Protein AF-A0A2G5V7Y1-F1 (afdb_monomer)

Solvent-accessible surface area (backbone atoms only — not comparable to full-atom values): 9320 Å² total; per-residue (Å²): 130,81,62,61,67,58,52,50,51,52,46,61,65,44,53,82,74,69,62,66,65,69,40,68,76,65,74,45,82,68,98,58,89,47,58,52,74,47,75,51,73,58,88,92,48,74,48,78,47,76,42,83,44,56,92,70,74,68,57,98,52,86,78,50,46,67,55,50,48,50,50,52,52,50,57,68,73,43,93,76,60,72,72,42,66,51,74,45,81,28,89,41,66,68,54,43,49,48,30,52,51,52,51,58,76,73,47,61,66,80,50,74,58,96,50,34,42,30,37,51,47,96,86,29,38,30,36,40,37,36,51,45,75,61,89,66,91,67,96,55,99,51,51,21,29,40,36,45,32,34,72,39,70,112

Structure (mmCIF, N/CA/C/O backbone):
data_AF-A0A2G5V7Y1-F1
#
_entry.id   AF-A0A2G5V7Y1-F1
#
loop_
_atom_site.group_PDB
_atom_site.id
_atom_site.type_symbol
_atom_site.label_atom_id
_atom_site.label_alt_id
_atom_site.label_comp_id
_atom_site.label_asym_id
_atom_site.label_entity_id
_atom_site.label_seq_id
_atom_site.pdbx_PDB_ins_code
_atom_site.Cartn_x
_atom_site.Cartn_y
_atom_site.Cartn_z
_atom_site.occupancy
_atom_site.B_iso_or_equiv
_atom_site.auth_seq_id
_atom_site.auth_comp_id
_atom_site.auth_asym_id
_atom_site.auth_atom_id
_atom_site.pdbx_PDB_model_num
ATOM 1 N N . MET A 1 1 ? -0.687 -26.148 14.301 1.00 40.78 1 MET A N 1
ATOM 2 C CA . MET A 1 1 ? -1.198 -24.932 13.639 1.00 40.78 1 MET A CA 1
ATOM 3 C C . MET A 1 1 ? -0.078 -23.914 13.719 1.00 40.78 1 MET A C 1
ATOM 5 O O . MET A 1 1 ? 0.286 -23.543 14.829 1.00 40.78 1 MET A O 1
ATOM 9 N N . GLU A 1 2 ? 0.581 -23.604 12.605 1.00 35.50 2 GLU A N 1
ATOM 10 C CA . GLU A 1 2 ? 1.717 -22.678 12.623 1.00 35.50 2 GLU A CA 1
ATOM 11 C C . GLU A 1 2 ? 1.216 -21.285 13.008 1.00 35.50 2 GLU A C 1
ATOM 13 O O . GLU A 1 2 ? 0.392 -20.687 12.324 1.00 35.50 2 GLU A O 1
ATOM 18 N N . VAL A 1 3 ? 1.660 -20.804 14.166 1.00 46.16 3 VAL A N 1
ATOM 19 C CA . VAL A 1 3 ? 1.228 -19.525 14.749 1.00 46.16 3 VAL A CA 1
ATOM 20 C C . VAL A 1 3 ? 1.869 -18.338 14.007 1.00 46.16 3 VAL A C 1
ATOM 22 O O . VAL A 1 3 ? 1.328 -17.236 14.014 1.00 46.16 3 VAL A O 1
ATOM 25 N N . GLY A 1 4 ? 2.982 -18.578 13.304 1.00 50.91 4 GLY A N 1
ATOM 26 C CA . GLY A 1 4 ? 3.781 -17.564 12.607 1.00 50.91 4 GLY A CA 1
ATOM 27 C C . GLY A 1 4 ? 3.017 -16.748 11.555 1.00 50.91 4 GLY A C 1
ATOM 28 O O . GLY A 1 4 ? 2.975 -15.526 11.689 1.00 50.91 4 GLY A O 1
ATOM 29 N N . PRO A 1 5 ? 2.363 -17.375 10.557 1.00 52.28 5 PRO A N 1
ATOM 30 C CA . PRO A 1 5 ? 1.683 -16.643 9.482 1.00 52.28 5 PRO A CA 1
ATOM 31 C C . PRO A 1 5 ? 0.533 -15.755 9.977 1.00 52.28 5 PRO A C 1
ATOM 33 O O . PRO A 1 5 ? 0.355 -14.636 9.503 1.00 52.28 5 PRO A O 1
ATOM 36 N N . VAL A 1 6 ? -0.222 -16.223 10.978 1.00 55.34 6 VAL A N 1
ATOM 37 C CA . VAL A 1 6 ? -1.352 -15.479 11.565 1.00 55.34 6 VAL A CA 1
ATOM 38 C C . VAL A 1 6 ? -0.859 -14.278 12.370 1.00 55.34 6 VAL A C 1
ATOM 40 O O . VAL A 1 6 ? -1.410 -13.184 12.268 1.00 55.34 6 VAL A O 1
ATOM 43 N N . VAL A 1 7 ? 0.205 -14.460 13.155 1.00 53.41 7 VAL A N 1
ATOM 44 C CA . VAL A 1 7 ? 0.841 -13.372 13.908 1.00 53.41 7 VAL A CA 1
ATOM 45 C C . VAL A 1 7 ? 1.413 -12.326 12.954 1.00 53.41 7 VAL A C 1
ATOM 47 O O . VAL A 1 7 ? 1.219 -11.137 13.181 1.00 53.41 7 VAL A O 1
ATOM 50 N N . GLN A 1 8 ? 2.041 -12.742 11.855 1.00 53.62 8 GLN A N 1
ATOM 51 C CA . GLN A 1 8 ? 2.584 -11.831 10.849 1.00 53.62 8 GLN A CA 1
ATOM 52 C C . GLN A 1 8 ? 1.489 -11.013 10.147 1.00 53.62 8 GLN A C 1
ATOM 54 O O . GLN A 1 8 ? 1.632 -9.799 10.036 1.00 53.62 8 GLN A O 1
ATOM 59 N N . ASP A 1 9 ? 0.369 -11.629 9.757 1.00 57.12 9 ASP A N 1
ATOM 60 C CA . ASP A 1 9 ? -0.794 -10.921 9.197 1.00 57.12 9 ASP A CA 1
ATOM 61 C C . ASP A 1 9 ? -1.377 -9.902 10.194 1.00 57.12 9 ASP A C 1
ATOM 63 O O . ASP A 1 9 ? -1.630 -8.750 9.842 1.00 57.12 9 ASP A O 1
ATOM 67 N N . ILE A 1 10 ? -1.502 -10.266 11.475 1.00 60.03 10 ILE A N 1
ATOM 68 C CA . ILE A 1 10 ? -1.980 -9.343 12.516 1.00 60.03 10 ILE A CA 1
ATOM 69 C C . ILE A 1 10 ? -0.979 -8.203 12.752 1.00 60.03 10 ILE A C 1
ATOM 71 O O . ILE A 1 10 ? -1.401 -7.053 12.901 1.00 60.03 10 ILE A O 1
ATOM 75 N N . ILE A 1 11 ? 0.328 -8.486 12.766 1.00 58.50 11 ILE A N 1
ATOM 76 C CA . ILE A 1 11 ? 1.379 -7.464 12.856 1.00 58.50 11 ILE A CA 1
ATOM 77 C C . ILE A 1 11 ? 1.256 -6.504 11.679 1.00 58.50 11 ILE A C 1
ATOM 79 O O . ILE A 1 11 ? 1.211 -5.305 11.908 1.00 58.50 11 ILE A O 1
ATOM 83 N N . LEU A 1 12 ? 1.143 -7.002 10.448 1.00 57.31 12 LEU A N 1
ATOM 84 C CA . LEU A 1 12 ? 1.045 -6.175 9.244 1.00 57.31 12 LEU A CA 1
ATOM 85 C C . LEU A 1 12 ? -0.238 -5.334 9.214 1.00 57.31 12 LEU A C 1
ATOM 87 O O . LEU A 1 12 ? -0.199 -4.158 8.873 1.00 57.31 12 LEU A O 1
ATOM 91 N N . ARG A 1 13 ? -1.377 -5.884 9.644 1.00 58.50 13 ARG A N 1
ATOM 92 C CA . ARG A 1 13 ? -2.635 -5.121 9.754 1.00 58.50 13 ARG A CA 1
ATOM 93 C C . ARG A 1 13 ? -2.561 -4.000 10.783 1.00 58.50 13 ARG A C 1
ATOM 95 O O . ARG A 1 13 ? -3.180 -2.953 10.605 1.00 58.50 13 ARG A O 1
ATOM 102 N N . ASN A 1 14 ? -1.819 -4.213 11.867 1.00 55.66 14 ASN A N 1
ATOM 103 C CA . ASN A 1 14 ? -1.760 -3.268 12.977 1.00 55.66 14 ASN A CA 1
ATOM 104 C C . ASN A 1 14 ? -0.531 -2.355 12.938 1.00 55.66 14 ASN A C 1
ATOM 106 O O . ASN A 1 14 ? -0.586 -1.281 13.525 1.00 55.66 14 ASN A O 1
ATOM 110 N N . CYS A 1 15 ? 0.549 -2.704 12.237 1.00 54.41 15 CYS A N 1
ATOM 111 C CA . CYS A 1 15 ? 1.791 -1.925 12.213 1.00 54.41 15 CYS A CA 1
ATOM 112 C C . CYS A 1 15 ? 1.573 -0.515 11.651 1.00 54.41 15 CYS A C 1
ATOM 114 O O . CYS A 1 15 ? 2.146 0.454 12.147 1.00 54.41 15 CYS A O 1
ATOM 116 N N . PHE A 1 16 ? 0.637 -0.383 10.712 1.00 50.91 16 PHE A N 1
ATOM 117 C CA . PHE A 1 16 ? 0.179 0.888 10.161 1.00 50.91 16 PHE A CA 1
ATOM 118 C C . PHE A 1 16 ? -0.506 1.813 11.173 1.00 50.91 16 PHE A C 1
ATOM 120 O O . PHE A 1 16 ? -0.620 3.013 10.932 1.00 50.91 16 PHE A O 1
ATOM 127 N N . ASN A 1 17 ? -0.958 1.274 12.306 1.00 52.66 17 ASN A N 1
ATOM 128 C CA . ASN A 1 17 ? -1.581 2.026 13.394 1.00 52.66 17 ASN A CA 1
ATOM 129 C C . ASN A 1 17 ? -0.591 2.347 14.524 1.00 52.66 17 ASN A C 1
ATOM 131 O O . ASN A 1 17 ? -0.954 3.043 15.468 1.00 52.66 17 ASN A O 1
ATOM 135 N N . LEU A 1 18 ? 0.642 1.829 14.462 1.00 53.34 18 LEU A N 1
ATOM 136 C CA . LEU A 1 18 ? 1.506 1.700 15.639 1.00 53.34 18 LEU A CA 1
ATOM 137 C C . LEU A 1 18 ? 2.715 2.642 15.684 1.00 53.34 18 LEU A C 1
ATOM 139 O O . LEU A 1 18 ? 3.529 2.508 16.592 1.00 53.34 18 LEU A O 1
ATOM 143 N N . LEU A 1 19 ? 2.792 3.668 14.826 1.00 54.09 19 LEU A N 1
ATOM 144 C CA . LEU A 1 19 ? 3.576 4.862 15.166 1.00 54.09 19 LEU A CA 1
ATOM 145 C C . LEU A 1 19 ? 2.834 6.174 14.896 1.00 54.09 19 LEU A C 1
ATOM 147 O O . LEU A 1 19 ? 2.506 6.462 13.734 1.00 54.09 19 LEU A O 1
ATOM 151 N N . PRO A 1 20 ? 2.652 7.020 15.933 1.00 52.91 20 PRO A N 1
ATOM 152 C CA . PRO A 1 20 ? 2.142 8.368 15.752 1.00 52.91 20 PRO A CA 1
ATOM 153 C C . PRO A 1 20 ? 3.024 9.129 14.760 1.00 52.91 20 PRO A C 1
ATOM 155 O O . PRO A 1 20 ? 4.251 9.164 14.892 1.00 52.91 20 PRO A O 1
ATOM 158 N N . PHE A 1 21 ? 2.381 9.741 13.767 1.00 49.50 21 PHE A N 1
ATOM 159 C CA . PHE A 1 21 ? 2.992 10.526 12.689 1.00 49.50 21 PHE A CA 1
ATOM 160 C C . PHE A 1 21 ? 4.105 11.476 13.175 1.00 49.50 21 PHE A C 1
ATOM 162 O O . PHE A 1 21 ? 5.143 11.608 12.530 1.00 49.50 21 PHE A O 1
ATOM 169 N N . HIS A 1 22 ? 3.935 12.069 14.360 1.00 46.44 22 HIS A N 1
ATOM 170 C CA . HIS A 1 22 ? 4.866 13.034 14.946 1.00 46.44 22 HIS A CA 1
ATOM 171 C C . HIS A 1 22 ? 6.264 12.478 15.267 1.00 46.44 22 HIS A C 1
ATOM 173 O O . HIS A 1 22 ? 7.240 13.207 15.101 1.00 46.44 22 HIS A O 1
ATOM 179 N N . TYR A 1 23 ? 6.395 11.210 15.676 1.00 59.78 23 TYR A N 1
ATOM 180 C CA . TYR A 1 23 ? 7.714 10.616 15.954 1.00 59.78 23 TYR A CA 1
ATOM 181 C C . TYR A 1 23 ? 8.478 10.319 14.658 1.00 59.78 23 TYR A C 1
ATOM 183 O O . TYR A 1 23 ? 9.677 10.577 14.577 1.00 59.78 23 TYR A O 1
ATOM 191 N N . ARG A 1 24 ? 7.757 9.864 13.621 1.00 57.78 24 ARG A N 1
ATOM 192 C CA . ARG A 1 24 ? 8.294 9.627 12.271 1.00 57.78 24 ARG A CA 1
ATOM 193 C C . ARG A 1 24 ? 8.774 10.915 11.609 1.00 57.78 24 ARG A C 1
ATOM 195 O O . ARG A 1 24 ? 9.917 10.985 11.176 1.00 57.78 24 ARG A O 1
ATOM 202 N N . ARG A 1 25 ? 7.918 11.942 11.568 1.00 52.19 25 ARG A N 1
ATOM 203 C CA . ARG A 1 25 ? 8.205 13.221 10.896 1.00 52.19 25 ARG A CA 1
ATOM 204 C C . ARG A 1 25 ? 9.427 13.936 11.470 1.00 52.19 25 ARG A C 1
ATOM 206 O O . ARG A 1 25 ? 10.172 14.561 10.727 1.00 52.19 25 ARG A O 1
ATOM 213 N N . ASN A 1 26 ? 9.610 13.859 12.785 1.00 60.91 26 ASN A N 1
ATOM 214 C CA . ASN A 1 26 ? 10.621 14.648 13.482 1.00 60.91 26 ASN A CA 1
ATOM 215 C C . ASN A 1 26 ? 11.896 13.852 13.797 1.00 60.91 26 ASN A C 1
ATOM 217 O O . ASN A 1 26 ? 12.762 14.369 14.497 1.00 60.91 26 ASN A O 1
ATOM 221 N N . ASN A 1 27 ? 12.003 12.604 13.321 1.00 59.38 27 ASN A N 1
ATOM 222 C CA . ASN A 1 27 ? 13.114 11.699 13.629 1.00 59.38 27 ASN A CA 1
ATOM 223 C C . ASN A 1 27 ? 13.390 11.587 15.149 1.00 59.38 27 ASN A C 1
ATOM 225 O O . ASN A 1 27 ? 14.536 11.504 15.589 1.00 59.38 27 ASN A O 1
ATOM 229 N N . ILE A 1 28 ? 12.329 11.639 15.966 1.00 62.81 28 ILE A N 1
ATOM 230 C CA . ILE A 1 28 ? 12.426 11.591 17.431 1.00 62.81 28 ILE A CA 1
ATOM 231 C C . ILE A 1 28 ? 12.358 10.132 17.861 1.00 62.81 28 ILE A C 1
ATOM 233 O O . ILE A 1 28 ? 11.397 9.427 17.544 1.00 62.81 28 ILE A O 1
ATOM 237 N N . GLN A 1 29 ? 13.352 9.693 18.632 1.00 52.69 29 GLN A N 1
ATOM 238 C CA . GLN A 1 29 ? 13.340 8.365 19.231 1.00 52.69 29 GLN A CA 1
ATOM 239 C C . GLN A 1 29 ? 12.126 8.238 20.170 1.00 52.69 29 GLN A C 1
ATOM 241 O O . GLN A 1 29 ? 11.966 9.071 21.068 1.00 52.69 29 GLN A O 1
ATOM 246 N N . PRO A 1 30 ? 11.242 7.241 19.979 1.00 55.50 30 PRO A N 1
ATOM 247 C CA . PRO A 1 30 ? 10.077 7.089 20.835 1.00 55.50 30 PRO A CA 1
ATOM 248 C C . PRO A 1 30 ? 10.512 6.832 22.288 1.00 55.50 30 PRO A C 1
ATOM 250 O O . PRO A 1 30 ? 11.509 6.145 22.517 1.00 55.50 30 PRO A O 1
ATOM 253 N N . PRO A 1 31 ? 9.762 7.343 23.282 1.00 53.56 31 PRO A N 1
ATOM 254 C CA . PRO A 1 31 ? 10.139 7.263 24.698 1.00 53.56 31 PRO A CA 1
ATOM 255 C C . PRO A 1 31 ? 10.134 5.831 25.259 1.00 53.56 31 PRO A C 1
ATOM 257 O O . PRO A 1 31 ? 10.593 5.601 26.377 1.00 53.56 31 PRO A O 1
ATOM 260 N N . HIS A 1 32 ? 9.623 4.863 24.494 1.00 52.47 32 HIS A N 1
ATOM 261 C CA . HIS A 1 32 ? 9.538 3.460 24.873 1.00 52.47 32 HIS A CA 1
ATOM 262 C C . HIS A 1 32 ? 9.916 2.562 23.691 1.00 52.47 32 HIS A C 1
ATOM 264 O O . HIS A 1 32 ? 9.539 2.832 22.546 1.00 52.47 32 HIS A O 1
ATOM 270 N N . SER A 1 33 ? 10.604 1.452 23.978 1.00 55.56 33 SER A N 1
ATOM 271 C CA . SER A 1 33 ? 10.718 0.331 23.043 1.00 55.56 33 SER A CA 1
ATOM 272 C C . SER A 1 33 ? 9.308 -0.128 22.677 1.00 55.56 33 SER A C 1
ATOM 274 O O . SER A 1 33 ? 8.524 -0.495 23.552 1.00 55.56 33 SER A O 1
ATOM 276 N N . SER A 1 34 ? 8.954 -0.044 21.396 1.00 56.56 34 SER A N 1
ATOM 277 C CA . SER A 1 34 ? 7.636 -0.466 20.926 1.00 56.56 34 SER A CA 1
ATOM 278 C C . SER A 1 34 ? 7.582 -1.991 20.906 1.00 56.56 34 SER A C 1
ATOM 280 O O . SER A 1 34 ? 8.519 -2.643 20.448 1.00 56.56 34 SER A O 1
ATOM 282 N N . PHE A 1 35 ? 6.499 -2.574 21.414 1.00 58.06 35 PHE A N 1
ATOM 283 C CA . PHE A 1 35 ? 6.253 -4.012 21.345 1.00 58.06 35 PHE A CA 1
ATOM 284 C C . PHE A 1 35 ? 4.845 -4.247 20.814 1.00 58.06 35 PHE A C 1
ATOM 286 O O . PHE A 1 35 ? 3.904 -3.569 21.228 1.00 58.06 35 PHE A O 1
ATOM 293 N N . ILE A 1 36 ? 4.685 -5.236 19.941 1.00 64.25 36 ILE A N 1
ATOM 294 C CA . ILE A 1 36 ? 3.364 -5.752 19.599 1.00 64.25 36 ILE A CA 1
ATOM 295 C C . ILE A 1 36 ? 3.018 -6.812 20.636 1.00 64.25 36 ILE A C 1
ATOM 297 O O . ILE A 1 36 ? 3.732 -7.804 20.798 1.00 64.25 36 ILE A O 1
ATOM 301 N N . ARG A 1 37 ? 1.932 -6.573 21.372 1.00 69.19 37 ARG A N 1
ATOM 302 C CA . ARG A 1 37 ? 1.421 -7.503 22.375 1.00 69.19 37 ARG A CA 1
ATOM 303 C C . ARG A 1 37 ? 0.366 -8.403 21.747 1.00 69.19 37 ARG A C 1
ATOM 305 O O . ARG A 1 37 ? -0.740 -7.948 21.468 1.00 69.19 37 ARG A O 1
ATOM 312 N N . PHE A 1 38 ? 0.681 -9.683 21.610 1.00 68.69 38 PHE A N 1
ATOM 313 C CA . PHE A 1 38 ? -0.289 -10.714 21.267 1.00 68.69 38 PHE A CA 1
ATOM 314 C C . PHE A 1 38 ? -0.885 -11.286 22.538 1.00 68.69 38 PHE A C 1
ATOM 316 O O . PHE A 1 38 ? -0.172 -11.730 23.431 1.00 68.69 38 PHE A O 1
ATOM 323 N N . THR A 1 39 ? -2.207 -11.240 22.644 1.00 75.38 39 THR A N 1
ATOM 324 C CA . THR A 1 39 ? -2.933 -11.922 23.713 1.00 75.38 39 THR A CA 1
ATOM 325 C C . THR A 1 39 ? -3.801 -12.983 23.072 1.00 75.38 39 THR A C 1
ATOM 327 O O . THR A 1 39 ? -4.741 -12.666 22.352 1.00 75.38 39 THR A O 1
ATOM 330 N N . TRP A 1 40 ? -3.456 -14.236 23.320 1.00 66.38 40 TRP A N 1
ATOM 331 C CA . TRP A 1 40 ? -4.241 -15.390 22.924 1.00 66.38 40 TRP A CA 1
ATOM 332 C C . TRP A 1 40 ? -5.049 -15.881 24.124 1.00 66.38 40 TRP A C 1
ATOM 334 O O . TRP A 1 40 ? -4.522 -15.972 25.236 1.00 66.38 40 TRP A O 1
ATOM 344 N N . THR A 1 41 ? -6.326 -16.179 23.903 1.00 80.25 41 THR A N 1
ATOM 345 C CA . THR A 1 41 ? -7.242 -16.690 24.929 1.00 80.25 41 THR A CA 1
ATOM 346 C C . THR A 1 41 ? -8.027 -17.879 24.391 1.00 80.25 41 THR A C 1
ATOM 348 O O . THR A 1 41 ? -8.702 -17.746 23.371 1.00 80.25 41 THR A O 1
ATOM 351 N N . GLN A 1 42 ? -7.969 -19.017 25.084 1.00 79.75 42 GLN A N 1
ATOM 352 C CA . GLN A 1 42 ? -8.762 -20.214 24.796 1.00 79.75 42 GLN A CA 1
ATOM 353 C C . GLN A 1 42 ? -9.335 -20.770 26.104 1.00 79.75 42 GLN A C 1
ATOM 355 O O . GLN A 1 42 ? -8.617 -21.350 26.917 1.00 79.75 42 GLN A O 1
ATOM 360 N N . GLY A 1 43 ? -10.640 -20.578 26.318 1.00 83.94 43 GLY A N 1
ATOM 361 C CA . GLY A 1 43 ? -11.254 -20.834 27.625 1.00 83.94 43 GLY A CA 1
ATOM 362 C C . GLY A 1 43 ? -10.578 -19.990 28.711 1.00 83.94 43 GLY A C 1
ATOM 363 O O . GLY A 1 43 ? -10.361 -18.797 28.510 1.00 83.94 43 GLY A O 1
ATOM 364 N N . ASP A 1 44 ? -10.175 -20.626 29.813 1.00 86.81 44 ASP A N 1
ATOM 365 C CA . ASP A 1 44 ? -9.431 -19.976 30.905 1.00 86.81 44 ASP A CA 1
ATOM 366 C C . ASP A 1 44 ? -7.933 -19.789 30.608 1.00 86.81 44 ASP A C 1
ATOM 368 O O . ASP A 1 44 ? -7.213 -19.128 31.361 1.00 86.81 44 ASP A O 1
ATOM 372 N N . GLN A 1 45 ? -7.424 -20.362 29.513 1.00 77.62 45 GLN A N 1
ATOM 373 C CA . GLN A 1 45 ? -6.019 -20.215 29.155 1.00 77.62 45 GLN A CA 1
ATOM 374 C C . GLN A 1 45 ? -5.788 -18.867 28.486 1.00 77.62 45 GLN A C 1
ATOM 376 O O . GLN A 1 45 ? -6.342 -18.579 27.426 1.00 77.62 45 GLN A O 1
ATOM 381 N N . LYS A 1 46 ? -4.915 -18.056 29.085 1.00 87.31 46 LYS A N 1
ATOM 382 C CA . LYS A 1 46 ? -4.435 -16.795 28.523 1.00 87.3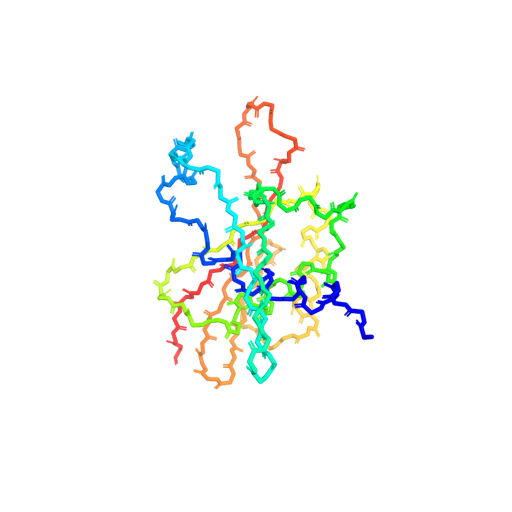1 46 LYS A CA 1
ATOM 383 C C . LYS A 1 46 ? -2.932 -16.874 28.306 1.00 87.31 46 LYS A C 1
ATOM 385 O O . LYS A 1 46 ? -2.176 -17.106 29.246 1.00 87.31 46 LYS A O 1
ATOM 390 N N . ARG A 1 47 ? -2.492 -16.606 27.081 1.00 81.75 47 ARG A N 1
ATOM 391 C CA . ARG A 1 47 ? -1.080 -16.458 26.731 1.00 81.75 47 ARG A CA 1
ATOM 392 C C . ARG A 1 47 ? -0.837 -15.042 26.237 1.00 81.75 47 ARG A C 1
ATOM 394 O O . ARG A 1 47 ? -1.567 -14.549 25.382 1.00 81.75 47 ARG A O 1
ATOM 401 N N . VAL A 1 48 ? 0.171 -14.384 26.800 1.00 81.50 48 VAL A N 1
ATOM 402 C CA . VAL A 1 48 ? 0.596 -13.047 26.379 1.00 81.50 48 VAL A CA 1
ATOM 403 C C . VAL A 1 48 ? 2.013 -13.146 25.840 1.00 81.50 48 VAL A C 1
ATOM 405 O O . VAL A 1 48 ? 2.907 -13.619 26.537 1.00 81.50 48 VAL A O 1
ATOM 408 N N . GLU A 1 49 ? 2.209 -12.701 24.608 1.00 74.50 49 GLU A N 1
ATOM 409 C CA . GLU A 1 49 ? 3.501 -12.649 23.934 1.00 74.50 49 GLU A CA 1
ATOM 410 C C . GLU A 1 49 ? 3.810 -11.199 23.562 1.00 74.50 49 GLU A C 1
ATOM 412 O O . GLU A 1 49 ? 2.931 -10.450 23.126 1.00 74.50 49 GLU A O 1
ATOM 417 N N . HIS A 1 50 ? 5.061 -10.790 23.759 1.00 65.75 50 HIS A N 1
ATOM 418 C CA . HIS A 1 50 ? 5.543 -9.461 23.404 1.00 65.75 50 HIS A CA 1
ATOM 419 C C . HIS A 1 50 ? 6.605 -9.601 22.322 1.00 65.75 50 HIS A C 1
ATOM 421 O O . HIS A 1 50 ? 7.641 -10.223 22.545 1.00 65.75 50 HIS A O 1
ATOM 427 N N . TYR A 1 51 ? 6.362 -8.991 21.170 1.00 61.84 51 TYR A N 1
ATOM 428 C CA . TYR A 1 51 ? 7.307 -8.967 20.062 1.00 61.84 51 TYR A CA 1
ATOM 429 C C . TYR A 1 51 ? 7.894 -7.571 19.967 1.00 61.84 51 TYR A C 1
ATOM 431 O O . TYR A 1 51 ? 7.153 -6.611 19.756 1.00 61.84 51 TYR A O 1
ATOM 439 N N . SER A 1 52 ? 9.209 -7.445 20.166 1.00 54.31 52 SER A N 1
ATOM 440 C CA . SER A 1 52 ? 9.892 -6.162 19.991 1.00 54.31 52 SER A CA 1
ATOM 441 C C . SER A 1 52 ? 9.682 -5.686 18.562 1.00 54.31 52 SER A C 1
ATOM 443 O O . SER A 1 52 ? 9.965 -6.405 17.608 1.00 54.31 52 SER A O 1
ATOM 445 N N . TYR A 1 53 ? 9.133 -4.486 18.435 1.00 48.84 53 TYR A N 1
ATOM 446 C CA . TYR A 1 53 ? 8.827 -3.854 17.171 1.00 48.84 53 TYR A CA 1
ATOM 447 C C . TYR A 1 53 ? 9.801 -2.700 16.979 1.00 48.84 53 TYR A C 1
ATOM 449 O O . TYR A 1 53 ? 9.603 -1.592 17.478 1.00 48.84 53 TYR A O 1
ATOM 457 N N . ASN A 1 54 ? 10.882 -2.967 16.251 1.00 46.22 54 ASN A N 1
ATOM 458 C CA . ASN A 1 54 ? 11.555 -1.902 15.534 1.00 46.22 54 ASN A CA 1
ATOM 459 C C . ASN A 1 54 ? 10.703 -1.655 14.289 1.00 46.22 54 ASN A C 1
ATOM 461 O O . ASN A 1 54 ? 10.420 -2.587 13.547 1.00 46.22 54 ASN A O 1
ATOM 465 N N . MET A 1 55 ? 10.264 -0.422 14.065 1.00 45.25 55 MET A N 1
ATOM 466 C CA . MET A 1 55 ? 9.459 -0.064 12.892 1.00 45.25 55 MET A CA 1
ATOM 467 C C . MET A 1 55 ? 10.178 -0.334 11.562 1.00 45.25 55 MET A C 1
ATOM 469 O O . MET A 1 55 ? 9.566 -0.282 10.502 1.00 45.25 55 MET A O 1
ATOM 473 N N . LYS A 1 56 ? 11.462 -0.692 11.617 1.00 44.34 56 LYS A N 1
ATOM 474 C CA . LYS A 1 56 ? 12.077 -1.552 10.616 1.00 44.34 56 LYS A CA 1
ATOM 475 C C . LYS A 1 56 ? 11.589 -2.983 10.843 1.00 44.34 56 LYS A C 1
ATOM 477 O O . LYS A 1 56 ? 12.306 -3.795 11.431 1.00 44.34 56 LYS A O 1
ATOM 482 N N . LEU A 1 57 ? 10.371 -3.292 10.386 1.00 43.16 57 LEU A N 1
ATOM 483 C CA . LEU A 1 57 ? 10.021 -4.666 10.031 1.00 43.16 57 LEU A CA 1
ATOM 484 C C . LEU A 1 57 ? 10.988 -5.053 8.915 1.00 43.16 57 LEU A C 1
ATOM 486 O O . LEU A 1 57 ? 10.689 -4.901 7.735 1.00 43.16 57 LEU A O 1
ATOM 490 N N . PHE A 1 58 ? 12.192 -5.471 9.295 1.00 39.16 58 PHE A N 1
ATOM 491 C CA . PHE A 1 58 ? 13.068 -6.191 8.404 1.00 39.16 58 PHE A CA 1
ATOM 492 C C . PHE A 1 58 ? 12.314 -7.479 8.098 1.00 39.16 58 PHE A C 1
ATOM 494 O O . PHE A 1 58 ? 12.404 -8.459 8.838 1.00 39.16 58 PHE A O 1
ATOM 501 N N . LEU A 1 59 ? 11.538 -7.473 7.009 1.00 42.91 59 LEU A N 1
ATOM 502 C CA . LEU A 1 59 ? 11.415 -8.694 6.241 1.00 42.91 59 LEU A CA 1
ATOM 503 C C . LEU A 1 59 ? 12.857 -9.159 6.040 1.00 42.91 59 LEU A C 1
ATOM 505 O O . LEU A 1 59 ? 13.740 -8.372 5.694 1.00 42.91 59 LEU A O 1
ATOM 509 N N . HIS A 1 60 ? 13.120 -10.410 6.406 1.00 44.31 60 HIS A N 1
ATOM 510 C CA . HIS A 1 60 ? 14.468 -10.977 6.443 1.00 44.31 60 HIS A CA 1
ATOM 511 C C . HIS A 1 60 ? 15.189 -10.833 5.082 1.00 44.31 60 HIS A C 1
ATOM 513 O O . HIS A 1 60 ? 16.414 -10.918 5.021 1.00 44.31 60 HIS A O 1
ATOM 519 N N . ASN A 1 61 ? 14.404 -10.553 4.032 1.00 60.56 61 ASN A N 1
ATOM 520 C CA . ASN A 1 61 ? 14.780 -10.179 2.682 1.00 60.56 61 ASN A CA 1
ATOM 521 C C . ASN A 1 61 ? 14.062 -8.883 2.264 1.00 60.56 61 ASN A C 1
ATOM 523 O O . ASN A 1 61 ? 12.994 -8.554 2.784 1.00 60.56 61 ASN A O 1
ATOM 527 N N . SER A 1 62 ? 14.624 -8.183 1.279 1.00 70.38 62 SER A N 1
ATOM 528 C CA . SER A 1 62 ? 13.926 -7.100 0.588 1.00 70.38 62 SER A CA 1
ATOM 52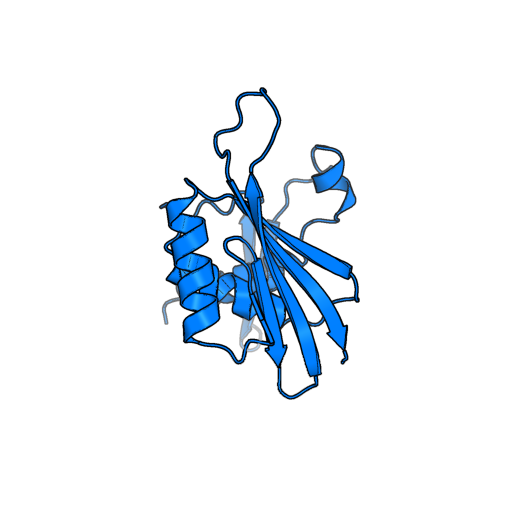9 C C . SER A 1 62 ? 12.573 -7.594 0.045 1.00 70.38 62 SER A C 1
ATOM 531 O O . SER A 1 62 ? 12.566 -8.627 -0.630 1.00 70.38 62 SER A O 1
ATOM 533 N N . PRO A 1 63 ? 11.451 -6.898 0.316 1.00 79.38 63 PRO A N 1
ATOM 534 C CA . PRO A 1 63 ? 10.140 -7.356 -0.124 1.00 79.38 63 PRO A CA 1
ATOM 535 C C . PRO A 1 63 ? 10.038 -7.393 -1.648 1.00 79.38 63 PRO A C 1
ATOM 537 O O . PRO A 1 63 ? 10.576 -6.536 -2.353 1.00 79.38 63 PRO A O 1
ATOM 540 N N . THR A 1 64 ? 9.324 -8.390 -2.145 1.00 88.19 64 THR A N 1
ATOM 541 C CA . THR A 1 64 ? 8.912 -8.504 -3.542 1.00 88.19 64 THR A CA 1
ATOM 542 C C . THR A 1 64 ? 7.791 -7.513 -3.861 1.00 88.19 64 THR A C 1
ATOM 544 O O . THR A 1 64 ? 7.075 -7.040 -2.973 1.00 88.19 64 THR A O 1
ATOM 547 N N . ALA A 1 65 ? 7.573 -7.242 -5.149 1.00 90.06 65 ALA A N 1
ATOM 548 C CA . ALA A 1 65 ? 6.464 -6.397 -5.587 1.00 90.06 65 ALA A CA 1
ATOM 549 C C . ALA A 1 65 ? 5.086 -6.953 -5.155 1.00 90.06 65 ALA A C 1
ATOM 551 O O . ALA A 1 65 ? 4.178 -6.186 -4.841 1.00 90.06 65 ALA A O 1
ATOM 552 N N . GLU A 1 66 ? 4.947 -8.281 -5.062 1.00 88.75 66 GLU A N 1
ATOM 553 C CA . GLU A 1 66 ? 3.745 -8.955 -4.550 1.00 88.75 66 GLU A CA 1
ATOM 554 C C . GLU A 1 66 ? 3.506 -8.678 -3.063 1.00 88.75 66 GLU A C 1
ATOM 556 O O . GLU A 1 66 ? 2.383 -8.384 -2.650 1.00 88.75 66 GLU A O 1
ATOM 561 N N . GLU A 1 67 ? 4.560 -8.724 -2.248 1.00 83.88 67 GLU A N 1
ATOM 562 C CA . GLU A 1 67 ? 4.464 -8.407 -0.821 1.00 83.88 67 GLU A CA 1
ATOM 563 C C . GLU A 1 67 ? 4.096 -6.934 -0.610 1.00 83.88 67 GLU A C 1
ATOM 565 O O . GLU A 1 67 ? 3.204 -6.630 0.185 1.00 83.88 67 GLU A O 1
ATOM 570 N N . PHE A 1 68 ? 4.693 -6.022 -1.384 1.00 87.06 68 PHE A N 1
ATOM 571 C CA . PHE A 1 68 ? 4.304 -4.611 -1.377 1.00 87.06 68 PHE A CA 1
ATOM 572 C C . PHE A 1 68 ? 2.853 -4.402 -1.812 1.00 87.06 68 PHE A C 1
ATOM 574 O O . PHE A 1 68 ? 2.126 -3.646 -1.165 1.00 87.06 68 PHE A O 1
ATOM 581 N N . TYR A 1 69 ? 2.390 -5.109 -2.846 1.00 89.81 69 TYR A N 1
ATOM 582 C CA . TYR A 1 69 ? 0.983 -5.084 -3.239 1.00 89.81 69 TYR A CA 1
ATOM 583 C C . TYR A 1 69 ? 0.067 -5.557 -2.100 1.00 89.81 69 TYR A C 1
ATOM 585 O O . TYR A 1 69 ? -0.953 -4.923 -1.823 1.00 89.81 69 TYR A O 1
ATOM 593 N N . GLY A 1 70 ? 0.457 -6.609 -1.375 1.00 85.81 70 GLY A N 1
ATOM 594 C CA . GLY A 1 70 ? -0.231 -7.055 -0.163 1.00 85.81 70 GLY A CA 1
ATOM 595 C C . GLY A 1 70 ? -0.325 -5.959 0.903 1.00 85.81 70 GLY A C 1
ATOM 596 O O . GLY A 1 70 ? -1.400 -5.729 1.461 1.00 85.81 70 GLY A O 1
ATOM 597 N N . PHE A 1 71 ? 0.760 -5.218 1.143 1.00 83.62 71 PHE A N 1
ATOM 598 C CA . PHE A 1 71 ? 0.761 -4.091 2.084 1.00 83.62 71 PHE A CA 1
ATOM 599 C C . PHE A 1 71 ? -0.172 -2.960 1.647 1.00 83.62 71 PHE A C 1
ATOM 601 O O . PHE A 1 71 ? -0.901 -2.421 2.481 1.00 83.62 71 PHE A O 1
ATOM 608 N N . ILE A 1 72 ? -0.210 -2.644 0.349 1.00 87.25 72 ILE A N 1
ATOM 609 C CA . ILE A 1 72 ? -1.146 -1.667 -0.223 1.00 87.25 72 ILE A CA 1
ATOM 610 C C . ILE A 1 72 ? -2.591 -2.105 0.044 1.00 87.25 72 ILE A C 1
ATOM 612 O O . ILE A 1 72 ? -3.391 -1.310 0.535 1.00 87.25 72 ILE A O 1
ATOM 616 N N . GLN A 1 73 ? -2.930 -3.374 -0.210 1.00 87.19 73 GLN A N 1
ATOM 617 C CA . GLN A 1 73 ? -4.285 -3.885 0.031 1.00 87.19 73 GLN A CA 1
ATOM 618 C C . GLN A 1 73 ? -4.667 -3.833 1.515 1.00 87.19 73 GLN A C 1
ATOM 620 O O . GLN A 1 73 ? -5.778 -3.422 1.846 1.00 87.19 73 GLN A O 1
ATOM 625 N N . ILE A 1 74 ? -3.750 -4.189 2.420 1.00 82.38 74 ILE A N 1
ATOM 626 C CA . ILE A 1 74 ? -3.976 -4.092 3.871 1.00 82.38 74 ILE A CA 1
ATOM 627 C C . ILE A 1 74 ? -4.212 -2.634 4.289 1.00 82.38 74 ILE A C 1
ATOM 629 O O . ILE A 1 74 ? -5.134 -2.348 5.063 1.00 82.38 74 ILE A O 1
ATOM 633 N N . TRP A 1 75 ? -3.406 -1.704 3.771 1.00 83.31 75 TRP A N 1
ATOM 634 C CA . TRP A 1 75 ? -3.565 -0.276 4.036 1.00 83.31 75 TRP A CA 1
ATOM 635 C C . TRP A 1 75 ? -4.934 0.235 3.569 1.00 83.31 75 TRP A C 1
ATOM 637 O O . TRP A 1 75 ? -5.639 0.867 4.358 1.00 83.31 75 TRP A O 1
ATOM 647 N N . ILE A 1 76 ? -5.336 -0.108 2.339 1.00 85.94 76 ILE A N 1
ATOM 648 C CA . ILE A 1 76 ? -6.626 0.251 1.723 1.00 85.94 76 ILE A CA 1
ATOM 649 C C . ILE A 1 76 ? -7.816 -0.334 2.497 1.00 85.94 76 ILE A C 1
ATOM 651 O O . ILE A 1 76 ? -8.811 0.360 2.710 1.00 85.94 76 ILE A O 1
ATOM 655 N N . ALA A 1 77 ? -7.719 -1.590 2.941 1.00 83.12 77 ALA A N 1
ATOM 656 C CA . ALA A 1 77 ? -8.782 -2.284 3.673 1.00 83.12 77 ALA A CA 1
ATOM 657 C C . ALA A 1 77 ? -9.003 -1.738 5.096 1.00 83.12 77 ALA A C 1
ATOM 659 O O . ALA A 1 77 ? -10.025 -2.022 5.725 1.00 83.12 77 ALA A O 1
ATOM 660 N N . THR A 1 78 ? -8.059 -0.957 5.624 1.00 77.19 78 THR A N 1
ATOM 661 C CA . THR A 1 78 ? -8.164 -0.368 6.959 1.00 77.19 78 THR A CA 1
ATOM 662 C C . THR A 1 78 ? -8.888 0.977 6.893 1.00 77.19 78 THR A C 1
ATOM 664 O O . THR A 1 78 ? -8.635 1.789 6.009 1.00 77.19 78 THR A O 1
ATOM 667 N N . LYS A 1 79 ? -9.775 1.266 7.855 1.00 74.88 79 LYS A N 1
ATOM 668 C CA . LYS A 1 79 ? -10.421 2.585 7.954 1.00 74.88 79 LYS A CA 1
ATOM 669 C C . LYS A 1 79 ? -9.370 3.668 8.238 1.00 74.88 79 LYS A C 1
ATOM 671 O O . LYS A 1 79 ? -8.620 3.557 9.206 1.00 74.88 79 LYS A O 1
ATOM 676 N N . ARG A 1 80 ? -9.353 4.721 7.419 1.00 76.94 80 ARG A N 1
ATOM 677 C CA . ARG A 1 80 ? -8.426 5.861 7.511 1.00 76.94 80 ARG A CA 1
ATOM 678 C C . ARG A 1 80 ? -9.174 7.187 7.401 1.00 76.94 80 ARG A C 1
ATOM 680 O O . ARG A 1 80 ? -10.293 7.233 6.895 1.00 76.94 80 ARG A O 1
ATOM 687 N N . GLU A 1 81 ? -8.542 8.252 7.876 1.00 77.31 81 GLU A N 1
ATOM 688 C CA . GLU A 1 81 ? -9.008 9.626 7.674 1.00 77.31 81 GLU A CA 1
ATOM 689 C C . GLU A 1 81 ? -8.517 10.151 6.321 1.00 77.31 81 GLU A C 1
ATOM 691 O O . GLU A 1 81 ? -7.431 9.777 5.871 1.00 77.31 81 GLU A O 1
ATOM 696 N N . ILE A 1 82 ? -9.307 11.009 5.673 1.00 76.88 82 ILE A N 1
ATOM 697 C CA . ILE A 1 82 ? -8.934 11.646 4.401 1.00 76.88 82 ILE A CA 1
ATOM 698 C C . ILE A 1 82 ? -7.602 12.388 4.573 1.00 76.88 82 ILE A C 1
ATOM 700 O O . ILE A 1 82 ? -7.403 13.082 5.568 1.00 76.88 82 ILE A O 1
ATOM 704 N N . GLY A 1 83 ? -6.685 12.219 3.621 1.00 72.75 83 GLY A N 1
ATOM 705 C CA . GLY A 1 83 ? -5.330 12.773 3.672 1.00 72.75 83 GLY A CA 1
ATOM 706 C C . GLY A 1 83 ? -4.324 11.918 4.450 1.00 72.75 83 GLY A C 1
ATOM 707 O O . GLY A 1 83 ? -3.148 12.272 4.509 1.00 72.75 83 GLY A O 1
ATOM 708 N N . SER A 1 84 ? -4.740 10.786 5.031 1.00 74.31 84 SER A N 1
ATOM 709 C CA . SER A 1 84 ? -3.799 9.829 5.625 1.00 74.31 84 SER A CA 1
ATOM 710 C C . SER A 1 84 ? -2.940 9.184 4.542 1.00 74.31 84 SER A C 1
ATOM 712 O O . SER A 1 84 ? -3.475 8.688 3.549 1.00 74.31 84 SER A O 1
ATOM 714 N N . SER A 1 85 ? -1.635 9.085 4.787 1.00 79.19 85 SER A N 1
ATOM 715 C CA . SER A 1 85 ? -0.705 8.381 3.906 1.00 79.19 85 SER A CA 1
ATOM 716 C C . SER A 1 85 ? 0.228 7.434 4.661 1.00 79.19 85 SER A C 1
ATOM 718 O O . SER A 1 85 ? 0.469 7.576 5.866 1.00 79.19 85 SER A O 1
ATOM 720 N N . CYS A 1 86 ? 0.744 6.435 3.948 1.00 75.62 86 CYS A N 1
ATOM 721 C CA . CYS A 1 86 ? 1.822 5.571 4.412 1.00 75.62 86 CYS A CA 1
ATOM 722 C C . CYS A 1 86 ? 2.881 5.434 3.328 1.00 75.62 86 CYS A C 1
ATOM 724 O O . CYS A 1 86 ? 2.542 5.219 2.169 1.00 75.62 86 CYS A O 1
ATOM 726 N N . SER A 1 87 ? 4.149 5.506 3.722 1.00 80.12 87 SER A N 1
ATOM 727 C CA . SER A 1 87 ? 5.288 5.392 2.813 1.00 80.12 87 SER A CA 1
ATOM 728 C C . SER A 1 87 ? 6.135 4.171 3.155 1.00 80.12 87 SER A C 1
ATOM 730 O O . SER A 1 87 ? 6.294 3.835 4.331 1.00 80.12 87 SER A O 1
ATOM 732 N N . PHE A 1 88 ? 6.696 3.537 2.131 1.00 78.38 88 PHE A N 1
ATOM 733 C CA . PHE A 1 88 ? 7.537 2.350 2.242 1.00 78.38 88 PHE A CA 1
ATOM 734 C C . PHE A 1 88 ? 8.800 2.531 1.418 1.00 78.38 88 PHE A C 1
ATOM 736 O O . PHE A 1 88 ? 8.731 2.924 0.256 1.00 78.38 88 PHE A O 1
ATOM 743 N N . GLU A 1 89 ? 9.940 2.217 2.019 1.00 80.75 89 GLU A N 1
ATOM 744 C CA . GLU A 1 89 ? 11.239 2.258 1.353 1.00 80.75 89 GLU A CA 1
ATOM 745 C C . GLU A 1 89 ? 11.336 1.167 0.278 1.00 80.75 89 GLU A C 1
ATOM 747 O O . GLU A 1 89 ? 10.896 0.031 0.468 1.00 80.75 89 GLU A O 1
ATOM 752 N N . LEU A 1 90 ? 11.938 1.534 -0.848 1.00 81.31 90 LEU A N 1
ATOM 753 C CA . LEU A 1 90 ? 12.214 0.682 -1.994 1.00 81.31 90 LEU A CA 1
ATOM 754 C C . LEU A 1 90 ? 13.726 0.563 -2.182 1.00 81.31 90 LEU A C 1
ATOM 756 O O . LEU A 1 90 ? 14.477 1.502 -1.904 1.00 81.31 90 LEU A O 1
ATOM 760 N N . ASN A 1 91 ? 14.177 -0.587 -2.686 1.00 81.75 91 ASN A N 1
ATOM 761 C CA . ASN A 1 91 ? 15.600 -0.790 -2.977 1.00 81.75 91 ASN A CA 1
ATOM 762 C C . ASN A 1 91 ? 16.060 0.105 -4.139 1.00 81.75 91 ASN A C 1
ATOM 764 O O . ASN A 1 91 ? 17.145 0.680 -4.083 1.00 81.75 91 ASN A O 1
ATOM 768 N N . ASP A 1 92 ? 15.215 0.242 -5.158 1.00 85.44 92 ASP A N 1
ATOM 769 C CA . ASP A 1 92 ? 15.483 0.923 -6.421 1.00 85.44 92 ASP A CA 1
ATOM 770 C C . ASP A 1 92 ? 14.165 1.371 -7.087 1.00 85.44 92 ASP A C 1
ATOM 772 O O . ASP A 1 92 ? 13.067 1.098 -6.588 1.00 85.44 92 ASP A O 1
ATOM 776 N N . GLU A 1 93 ? 14.290 2.108 -8.193 1.00 89.81 93 GLU A N 1
ATOM 777 C CA . GLU A 1 93 ? 13.163 2.595 -9.000 1.00 89.81 93 GLU A CA 1
ATOM 778 C C . GLU A 1 93 ? 12.423 1.445 -9.702 1.00 89.81 93 GLU A C 1
ATOM 780 O O . GLU A 1 93 ? 11.195 1.441 -9.725 1.00 89.81 93 GLU A O 1
ATOM 785 N N . GLU A 1 94 ? 13.150 0.426 -10.180 1.00 91.44 94 GLU A N 1
ATOM 786 C CA . GLU A 1 94 ? 12.594 -0.738 -10.891 1.00 91.44 94 GLU A CA 1
ATOM 787 C C . GLU A 1 94 ? 11.605 -1.528 -10.018 1.00 91.44 94 GLU A C 1
ATOM 789 O O . GLU A 1 94 ? 10.561 -1.998 -10.487 1.00 91.44 94 GLU A O 1
ATOM 794 N N . MET A 1 95 ? 11.880 -1.635 -8.716 1.00 91.12 95 MET A N 1
ATOM 795 C CA . MET A 1 95 ? 10.930 -2.192 -7.759 1.00 91.12 95 MET A CA 1
ATOM 796 C C . MET A 1 95 ? 9.666 -1.330 -7.654 1.00 91.12 95 MET A C 1
ATOM 798 O O . MET A 1 95 ? 8.561 -1.869 -7.590 1.00 91.12 95 MET A O 1
ATOM 802 N N . GLY A 1 96 ? 9.807 -0.003 -7.659 1.00 90.69 96 GLY A N 1
ATOM 803 C CA . GLY A 1 96 ? 8.675 0.925 -7.689 1.00 90.69 96 GLY A CA 1
ATOM 804 C C . GLY A 1 96 ? 7.799 0.711 -8.921 1.00 90.69 96 GLY A C 1
ATOM 805 O O . GLY A 1 96 ? 6.585 0.550 -8.788 1.00 90.69 96 GLY A O 1
ATOM 806 N N . ASP A 1 97 ? 8.414 0.601 -10.095 1.00 92.25 97 ASP A N 1
ATOM 807 C CA . ASP A 1 97 ? 7.717 0.319 -11.352 1.00 92.25 97 ASP A CA 1
ATOM 808 C C . ASP A 1 97 ? 7.010 -1.034 -11.326 1.00 92.25 97 ASP A C 1
ATOM 810 O O . ASP A 1 97 ? 5.856 -1.151 -11.746 1.00 92.25 97 ASP A O 1
ATOM 814 N N . SER A 1 98 ? 7.668 -2.057 -10.778 1.00 94.31 98 SER A N 1
ATOM 815 C CA . SER A 1 98 ? 7.087 -3.390 -10.605 1.00 94.31 98 SER A CA 1
ATOM 816 C C . SER A 1 98 ? 5.835 -3.349 -9.723 1.00 94.31 98 SER A C 1
ATOM 818 O O . SER A 1 98 ? 4.817 -3.961 -10.057 1.00 94.31 98 SER A O 1
ATOM 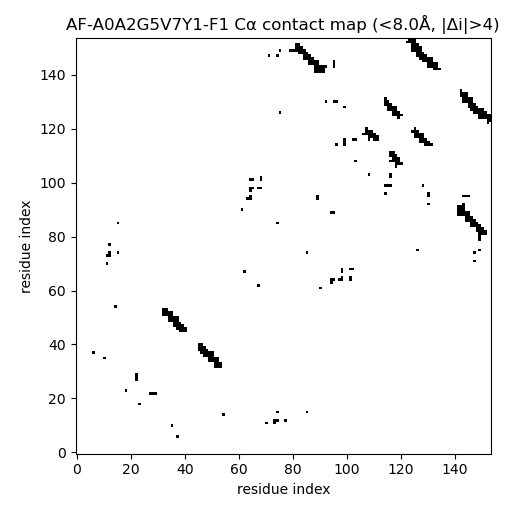820 N N . VAL A 1 99 ? 5.871 -2.582 -8.629 1.00 92.75 99 VAL A N 1
ATOM 821 C CA . VAL A 1 99 ? 4.710 -2.368 -7.753 1.00 92.75 99 VAL A CA 1
ATOM 822 C C . VAL A 1 99 ? 3.603 -1.618 -8.491 1.00 92.75 99 VAL A C 1
ATOM 824 O O . VAL A 1 99 ? 2.461 -2.079 -8.487 1.00 92.75 99 VAL A O 1
ATOM 827 N N . LEU A 1 100 ? 3.911 -0.508 -9.171 1.00 93.62 100 LEU A N 1
ATOM 828 C CA . LEU A 1 100 ? 2.909 0.253 -9.925 1.00 93.62 100 LEU A CA 1
ATOM 829 C C . LEU A 1 100 ? 2.263 -0.597 -11.027 1.00 93.62 100 LEU A C 1
ATOM 831 O O . LEU A 1 100 ? 1.046 -0.559 -11.194 1.00 93.62 100 LEU A O 1
ATOM 835 N N . ASN A 1 101 ? 3.037 -1.419 -11.735 1.00 93.44 101 ASN A N 1
ATOM 836 C CA . ASN A 1 101 ? 2.520 -2.329 -12.757 1.00 93.44 101 ASN A CA 1
ATOM 837 C C . ASN A 1 101 ? 1.571 -3.383 -12.177 1.00 93.44 101 ASN A C 1
ATOM 839 O O . ASN A 1 101 ? 0.520 -3.640 -12.765 1.00 93.44 101 ASN A O 1
ATOM 843 N N . LEU A 1 102 ? 1.878 -3.948 -11.004 1.00 94.38 102 LEU A N 1
ATOM 844 C CA . LEU A 1 102 ? 0.959 -4.857 -10.309 1.00 94.38 102 LEU A CA 1
ATOM 845 C C . LEU A 1 102 ? -0.332 -4.156 -9.876 1.00 94.38 102 LEU A C 1
ATOM 847 O O . LEU A 1 102 ? -1.420 -4.710 -10.039 1.00 94.38 102 LEU A O 1
ATOM 851 N N . VAL A 1 103 ? -0.220 -2.935 -9.349 1.00 92.88 103 VAL A N 1
ATOM 852 C CA . VAL A 1 103 ? -1.364 -2.107 -8.948 1.00 92.88 103 VAL A CA 1
ATOM 853 C C . VAL A 1 103 ? -2.272 -1.843 -10.152 1.00 92.88 103 VAL A C 1
ATOM 855 O O . VAL A 1 103 ? -3.475 -2.096 -10.051 1.00 92.88 103 VAL A O 1
ATOM 858 N N . ARG A 1 104 ? -1.695 -1.433 -11.293 1.00 91.12 104 ARG A N 1
ATOM 859 C CA . ARG A 1 104 ? -2.396 -1.212 -12.573 1.00 91.12 104 ARG A CA 1
ATOM 860 C C . ARG A 1 104 ? -3.085 -2.478 -13.075 1.00 91.12 104 ARG A C 1
ATOM 862 O O . ARG A 1 104 ? -4.245 -2.432 -13.458 1.00 91.12 104 ARG A O 1
ATOM 869 N N . ALA A 1 105 ? -2.390 -3.614 -13.058 1.00 91.94 105 ALA A N 1
ATOM 870 C CA . ALA A 1 105 ? -2.906 -4.864 -13.611 1.00 91.94 105 ALA A CA 1
ATOM 871 C C . ALA A 1 105 ? -4.088 -5.454 -12.820 1.00 91.94 105 ALA A C 1
ATOM 873 O O . ALA A 1 105 ? -4.825 -6.282 -13.352 1.00 91.94 105 ALA A O 1
ATOM 874 N N . ARG A 1 106 ? -4.250 -5.081 -11.544 1.00 92.62 106 ARG A N 1
ATOM 875 C CA . ARG A 1 106 ? -5.177 -5.746 -10.612 1.00 92.62 106 ARG A CA 1
ATOM 876 C C . ARG A 1 106 ? -6.278 -4.851 -10.050 1.00 92.62 106 ARG A C 1
ATOM 878 O O . ARG A 1 106 ? -7.038 -5.313 -9.201 1.00 92.62 106 ARG A O 1
ATOM 885 N N . ASN A 1 107 ? -6.353 -3.587 -10.454 1.00 87.94 107 ASN A N 1
ATOM 886 C CA . ASN A 1 107 ? -7.352 -2.651 -9.943 1.00 87.94 107 ASN A CA 1
ATOM 887 C C . ASN A 1 107 ? -7.976 -1.846 -11.078 1.00 87.94 107 ASN A C 1
ATOM 889 O O . ASN A 1 107 ? -7.335 -1.584 -12.091 1.00 87.94 107 ASN A O 1
ATOM 893 N N . GLU A 1 108 ? -9.214 -1.410 -10.862 1.00 80.94 108 GLU A N 1
ATOM 894 C CA . GLU A 1 108 ? -9.830 -0.372 -11.679 1.00 80.94 108 GLU A CA 1
ATOM 895 C C . GLU A 1 108 ? -9.114 0.958 -11.395 1.00 80.94 108 GLU A C 1
ATOM 897 O O . GLU A 1 108 ? -9.075 1.439 -10.257 1.00 80.94 108 GLU A O 1
ATOM 902 N N . THR A 1 109 ? -8.469 1.511 -12.421 1.00 80.25 109 THR A N 1
ATOM 903 C CA . THR A 1 109 ? -7.681 2.745 -12.340 1.00 80.25 109 THR A CA 1
ATOM 904 C C . THR A 1 109 ? -8.358 3.859 -13.122 1.00 80.25 109 THR A C 1
ATOM 906 O O . THR A 1 109 ? -9.000 3.621 -14.145 1.00 80.25 109 THR A O 1
ATOM 909 N N . THR A 1 110 ? -8.216 5.092 -12.639 1.00 75.25 110 THR A N 1
ATOM 910 C CA . THR A 1 110 ? -8.828 6.269 -13.283 1.00 75.25 110 THR A CA 1
ATOM 911 C C . THR A 1 110 ? -7.818 7.297 -13.749 1.00 75.25 110 THR A C 1
ATOM 913 O O . THR A 1 110 ? -8.051 7.960 -14.753 1.00 75.25 110 THR A O 1
ATOM 916 N N . GLU A 1 111 ? -6.680 7.401 -13.067 1.00 78.88 111 GLU A N 1
ATOM 917 C CA . GLU A 1 111 ? -5.570 8.257 -13.471 1.00 78.88 111 GLU A CA 1
ATOM 918 C C . GLU A 1 111 ? -4.257 7.510 -13.257 1.00 78.88 111 GLU A C 1
ATOM 920 O O . GLU A 1 111 ? -4.081 6.795 -12.267 1.00 78.88 111 GLU A O 1
ATOM 925 N N . GLN A 1 112 ? -3.337 7.645 -14.208 1.00 81.00 112 GLN A N 1
ATOM 926 C CA . GLN A 1 112 ? -2.017 7.039 -14.117 1.00 81.00 112 GLN A CA 1
ATOM 927 C C . GLN A 1 112 ? -0.984 7.885 -14.854 1.00 81.00 112 GLN A C 1
ATOM 929 O O . GLN A 1 112 ? -1.215 8.354 -15.968 1.00 81.00 112 GLN A O 1
ATOM 934 N N . THR A 1 113 ? 0.171 8.040 -14.221 1.00 82.50 113 THR A N 1
ATOM 935 C CA . THR A 1 113 ? 1.392 8.570 -14.828 1.00 82.50 113 THR A CA 1
ATOM 936 C C . THR A 1 113 ? 2.473 7.491 -14.774 1.00 82.50 113 THR A C 1
ATOM 938 O O . THR A 1 113 ? 2.220 6.374 -14.316 1.00 82.50 113 THR A O 1
ATOM 941 N N . GLU A 1 114 ? 3.686 7.807 -15.225 1.00 79.38 114 GLU A N 1
ATOM 942 C CA . GLU A 1 114 ? 4.848 6.929 -15.058 1.00 79.38 114 GLU A CA 1
ATOM 943 C C . GLU A 1 114 ? 5.046 6.540 -13.581 1.00 79.38 114 GLU A C 1
ATOM 945 O O . GLU A 1 114 ? 5.131 5.354 -13.264 1.00 79.38 114 GLU A O 1
ATOM 950 N N . ARG A 1 115 ? 4.973 7.525 -12.672 1.00 85.31 115 ARG A N 1
ATOM 951 C CA . ARG A 1 115 ? 5.302 7.378 -11.244 1.00 85.31 115 ARG A CA 1
ATOM 952 C C . ARG A 1 115 ? 4.103 7.357 -10.298 1.00 85.31 115 ARG A C 1
ATO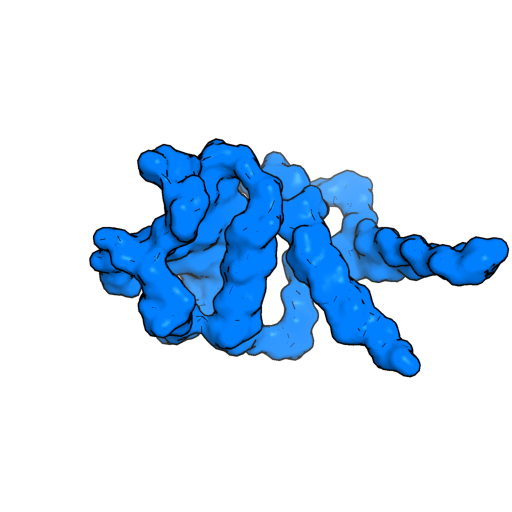M 954 O O . ARG A 1 115 ? 4.297 7.280 -9.087 1.00 85.31 115 ARG A O 1
ATOM 961 N N . SER A 1 116 ? 2.876 7.435 -10.806 1.00 88.31 116 SER A N 1
ATOM 962 C CA . SER A 1 116 ? 1.677 7.412 -9.964 1.00 88.31 116 SER A CA 1
ATOM 963 C C . SER A 1 116 ? 0.527 6.614 -10.563 1.00 88.31 116 SER A C 1
ATOM 965 O O . SER A 1 116 ? 0.384 6.507 -11.782 1.00 88.31 116 SER A O 1
ATOM 967 N N . VAL A 1 117 ? -0.301 6.050 -9.686 1.00 91.50 117 VAL A N 1
ATOM 968 C CA . VAL A 1 117 ? -1.535 5.338 -10.026 1.00 91.50 117 VAL A CA 1
ATOM 969 C C . VAL A 1 117 ? -2.617 5.711 -9.021 1.00 91.50 117 VAL A C 1
ATOM 971 O O . VAL A 1 117 ? -2.416 5.578 -7.815 1.00 91.50 117 VAL A O 1
ATOM 974 N N . THR A 1 118 ? -3.782 6.108 -9.523 1.00 91.12 118 THR A N 1
ATOM 975 C CA . THR A 1 118 ? -4.980 6.359 -8.719 1.00 91.12 118 THR A CA 1
ATOM 976 C C . THR A 1 118 ? -5.962 5.206 -8.887 1.00 91.12 118 THR A C 1
ATOM 978 O O . THR A 1 118 ? 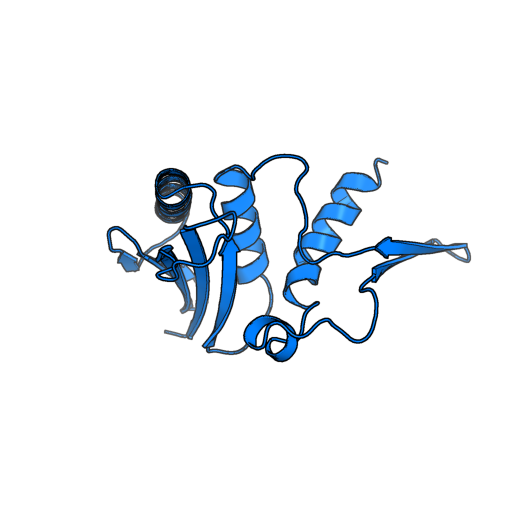-6.425 4.918 -9.995 1.00 91.12 118 THR A O 1
ATOM 981 N N . ILE A 1 119 ? -6.281 4.543 -7.774 1.00 91.00 119 ILE A N 1
ATOM 982 C CA . ILE A 1 119 ? -7.306 3.499 -7.691 1.00 91.00 119 ILE A CA 1
ATOM 983 C C . ILE A 1 119 ? -8.605 4.122 -7.192 1.00 91.00 119 ILE A C 1
ATOM 985 O O . ILE A 1 119 ? -8.608 4.805 -6.164 1.00 91.00 119 ILE A O 1
ATOM 989 N N . ILE A 1 120 ? -9.716 3.787 -7.848 1.00 87.00 120 ILE A N 1
ATOM 990 C CA . ILE A 1 120 ? -11.062 4.033 -7.325 1.00 87.00 120 ILE A CA 1
ATOM 991 C C . ILE A 1 120 ? -11.720 2.684 -7.051 1.00 87.00 120 ILE A C 1
ATOM 993 O O . ILE A 1 120 ? -11.761 1.815 -7.916 1.00 87.00 120 ILE A O 1
ATOM 997 N N . LYS A 1 121 ? -12.194 2.479 -5.820 1.00 86.50 121 LYS A N 1
ATOM 998 C CA . LYS A 1 121 ? -12.945 1.274 -5.437 1.00 86.50 121 LYS A CA 1
ATOM 999 C C . LYS A 1 121 ? -14.446 1.467 -5.689 1.00 86.50 121 LYS A C 1
ATOM 1001 O O . LYS A 1 121 ? -14.917 2.591 -5.844 1.00 86.50 121 LYS A O 1
ATOM 1006 N N . GLU A 1 122 ? -15.212 0.376 -5.672 1.00 83.31 122 GLU A N 1
ATOM 1007 C CA . GLU A 1 122 ? -16.674 0.384 -5.882 1.00 83.31 122 GLU A CA 1
ATOM 1008 C C . GLU A 1 122 ? -17.425 1.336 -4.932 1.00 83.31 122 GLU A C 1
ATOM 1010 O O . GLU A 1 122 ? -18.419 1.955 -5.307 1.00 83.31 122 GLU A O 1
ATOM 1015 N N . ASP A 1 123 ? -16.921 1.510 -3.706 1.00 84.81 123 ASP A N 1
ATOM 1016 C CA . ASP A 1 123 ? -17.460 2.438 -2.704 1.00 84.81 123 ASP A CA 1
ATOM 1017 C C . ASP A 1 123 ? -17.050 3.903 -2.940 1.00 84.81 123 ASP A C 1
ATOM 1019 O O . ASP A 1 123 ? -17.213 4.756 -2.065 1.00 84.81 123 ASP A O 1
ATOM 1023 N N . ARG A 1 124 ? -16.517 4.185 -4.133 1.00 84.75 124 ARG A N 1
ATOM 1024 C CA . ARG A 1 124 ? -15.987 5.465 -4.604 1.00 84.75 124 ARG A CA 1
ATOM 1025 C C . ARG A 1 124 ? -14.811 5.997 -3.800 1.00 84.75 124 ARG A C 1
ATOM 1027 O O . ARG A 1 124 ? -14.420 7.143 -4.024 1.00 84.75 124 ARG A O 1
ATOM 1034 N N . LYS A 1 125 ? -14.224 5.208 -2.893 1.00 89.19 125 LYS A N 1
ATOM 1035 C CA . LYS A 1 125 ? -12.996 5.608 -2.205 1.00 89.19 125 LYS A CA 1
ATOM 1036 C C . LYS A 1 125 ? -11.838 5.669 -3.186 1.00 89.19 125 LYS A C 1
ATOM 1038 O O . LYS A 1 125 ? -11.611 4.730 -3.950 1.00 89.19 125 LYS A O 1
ATOM 1043 N N . GLN A 1 126 ? -11.096 6.763 -3.106 1.00 90.50 126 GLN A N 1
ATOM 1044 C CA . GLN A 1 126 ? -9.953 7.043 -3.956 1.00 90.50 126 GLN A CA 1
ATOM 1045 C C . GLN A 1 126 ? -8.654 6.895 -3.177 1.00 90.50 126 GLN A C 1
ATOM 1047 O O . GLN A 1 126 ? -8.506 7.435 -2.074 1.00 90.50 126 GLN A O 1
ATOM 1052 N N . TYR A 1 127 ? -7.703 6.189 -3.776 1.00 91.38 127 TYR A N 1
ATOM 1053 C CA . TYR A 1 127 ? -6.376 5.981 -3.221 1.00 91.38 127 TYR A CA 1
ATOM 1054 C C . TYR A 1 127 ? -5.325 6.316 -4.268 1.00 91.38 127 TYR A C 1
ATOM 1056 O O . TYR A 1 127 ? -5.393 5.818 -5.389 1.00 91.38 127 TYR A O 1
ATOM 1064 N N . GLU A 1 128 ? -4.346 7.122 -3.888 1.00 92.38 128 GLU A N 1
ATOM 1065 C CA . GLU A 1 128 ? -3.233 7.499 -4.751 1.00 92.38 128 GLU A CA 1
ATOM 1066 C C . GLU A 1 128 ? -1.973 6.749 -4.317 1.00 92.38 128 GLU A C 1
ATOM 1068 O O . GLU A 1 128 ? -1.635 6.724 -3.132 1.00 92.38 128 GLU A O 1
ATOM 1073 N N . ILE A 1 129 ? -1.293 6.116 -5.270 1.00 93.06 129 ILE A N 1
ATOM 1074 C CA . ILE A 1 129 ? -0.020 5.431 -5.067 1.00 93.06 129 ILE A CA 1
ATOM 1075 C C . ILE A 1 129 ? 1.035 6.164 -5.887 1.00 93.06 129 ILE A C 1
ATOM 1077 O O . ILE A 1 129 ? 0.911 6.222 -7.107 1.00 93.06 129 ILE A O 1
ATOM 1081 N N . ILE A 1 130 ? 2.070 6.703 -5.240 1.00 88.38 130 ILE A N 1
ATOM 1082 C CA . ILE A 1 130 ? 3.144 7.468 -5.896 1.00 88.38 130 ILE A CA 1
ATOM 1083 C C . ILE A 1 130 ? 4.502 6.871 -5.541 1.00 88.38 130 ILE A C 1
ATOM 1085 O O . ILE A 1 130 ? 4.801 6.704 -4.361 1.00 88.38 130 ILE A O 1
ATOM 1089 N N . VAL A 1 131 ? 5.356 6.638 -6.536 1.00 88.75 131 VAL A N 1
ATOM 1090 C CA . VAL A 1 131 ? 6.785 6.351 -6.353 1.00 88.75 131 VAL A CA 1
ATOM 1091 C C . VAL A 1 131 ? 7.565 7.666 -6.347 1.00 88.75 131 VAL A C 1
ATOM 1093 O O . VAL A 1 131 ? 7.447 8.483 -7.260 1.00 88.75 131 VAL A O 1
ATOM 1096 N N . LYS A 1 132 ? 8.354 7.890 -5.294 1.00 85.12 132 LYS A N 1
ATOM 1097 C CA . LYS A 1 132 ? 9.106 9.123 -5.044 1.00 85.12 132 LYS A CA 1
ATOM 1098 C C . LYS A 1 132 ? 10.588 8.821 -4.819 1.00 85.12 132 LYS A C 1
ATOM 1100 O O . LYS A 1 132 ? 10.960 7.808 -4.223 1.00 85.12 132 LYS A O 1
ATOM 1105 N N . GLU A 1 133 ? 11.424 9.750 -5.264 1.00 85.25 133 GLU A N 1
ATOM 1106 C CA . GLU A 1 133 ? 12.863 9.778 -5.006 1.00 85.25 133 GLU A CA 1
ATOM 1107 C C . GLU A 1 133 ? 13.144 10.681 -3.796 1.00 85.25 133 GLU A C 1
ATOM 1109 O O . GLU A 1 133 ? 12.558 11.757 -3.659 1.00 85.25 133 GLU A O 1
ATOM 1114 N N . LYS A 1 134 ? 14.035 10.265 -2.896 1.00 76.00 134 LYS A N 1
ATOM 1115 C CA . LYS A 1 134 ? 14.478 11.078 -1.761 1.00 76.00 134 LYS A CA 1
ATOM 1116 C C . LYS A 1 134 ? 15.616 12.002 -2.210 1.00 76.00 134 LYS A C 1
ATOM 1118 O O . LYS A 1 134 ? 16.692 11.532 -2.563 1.00 76.00 134 LYS A O 1
ATOM 1123 N N . GLU A 1 135 ? 15.401 13.317 -2.150 1.00 64.81 135 GLU A N 1
ATOM 1124 C CA . GLU A 1 135 ? 16.350 14.329 -2.659 1.00 64.81 135 GLU 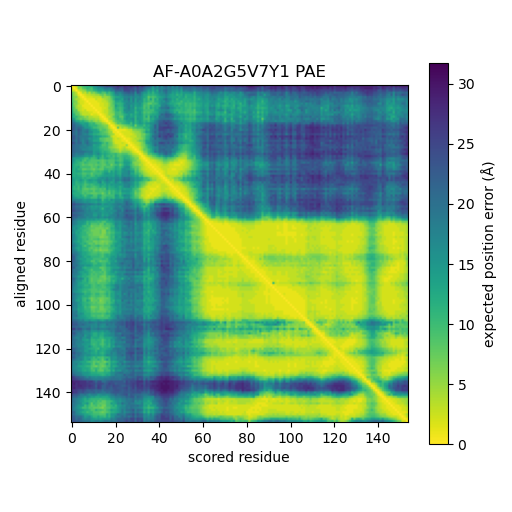A CA 1
ATOM 1125 C C . GLU A 1 135 ? 17.609 14.552 -1.783 1.00 64.81 135 GLU A C 1
ATOM 1127 O O . GLU A 1 135 ? 18.538 15.251 -2.187 1.00 64.81 135 GLU A O 1
ATOM 1132 N N . THR A 1 136 ? 17.689 13.999 -0.567 1.00 56.50 136 THR A N 1
ATOM 1133 C CA . THR A 1 136 ? 18.727 14.387 0.412 1.00 56.50 136 THR A CA 1
ATOM 1134 C C . THR A 1 136 ? 20.035 13.590 0.316 1.00 56.50 136 THR A C 1
ATOM 1136 O O . THR A 1 136 ? 20.026 12.366 0.399 1.00 56.50 136 THR A O 1
ATOM 1139 N N . GLN A 1 137 ? 21.171 14.309 0.293 1.00 51.06 137 GLN A N 1
ATOM 1140 C CA . GLN A 1 137 ? 22.565 13.807 0.283 1.00 51.06 137 GLN A CA 1
ATOM 1141 C C . GLN A 1 137 ? 23.025 13.058 1.554 1.00 51.06 137 GLN A C 1
ATOM 1143 O O . GLN A 1 137 ? 24.184 12.655 1.656 1.00 51.06 137 GLN A O 1
ATOM 1148 N N . THR A 1 138 ? 22.171 12.874 2.556 1.00 49.06 138 THR A N 1
ATOM 1149 C CA . THR A 1 138 ? 22.539 12.130 3.764 1.00 49.06 138 THR A CA 1
ATOM 1150 C C . THR A 1 138 ? 22.327 10.644 3.542 1.00 49.06 138 THR A C 1
ATOM 1152 O O . THR A 1 138 ? 21.189 10.215 3.398 1.00 49.06 138 THR A O 1
ATOM 1155 N N . SER A 1 139 ? 23.443 9.908 3.534 1.00 47.84 139 SER A N 1
ATOM 1156 C CA . SER A 1 139 ? 23.627 8.450 3.618 1.00 47.84 139 SER A CA 1
ATOM 1157 C C . SER A 1 139 ? 22.505 7.690 4.352 1.00 47.84 139 SER A C 1
ATOM 1159 O O . SER A 1 139 ? 22.685 7.176 5.459 1.00 47.84 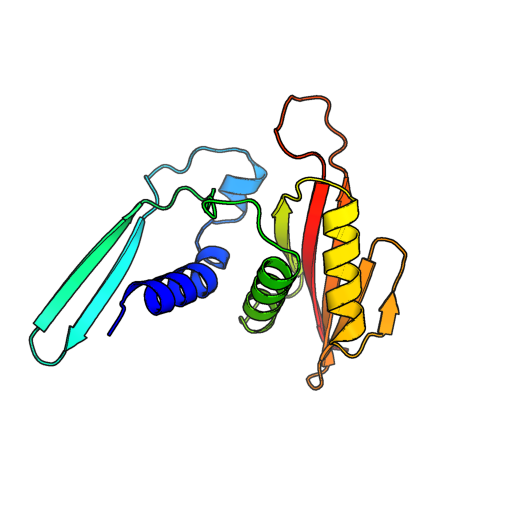139 SER A O 1
ATOM 1161 N N . GLU A 1 140 ? 21.354 7.559 3.714 1.00 54.50 140 GLU A N 1
ATOM 1162 C CA . GLU A 1 140 ? 20.314 6.620 4.085 1.00 54.50 140 GLU A CA 1
ATOM 1163 C C . GLU A 1 140 ? 20.271 5.531 3.021 1.00 54.50 140 GLU A C 1
ATOM 1165 O O . GLU A 1 140 ? 20.402 5.776 1.826 1.00 54.50 140 GLU A O 1
ATOM 1170 N N . ARG A 1 141 ? 20.155 4.292 3.490 1.00 58.12 141 ARG A N 1
ATOM 1171 C CA . ARG A 1 141 ? 20.312 3.057 2.716 1.00 58.12 141 ARG A CA 1
ATOM 1172 C C . ARG A 1 141 ? 19.342 2.926 1.530 1.00 58.12 141 ARG A C 1
ATOM 1174 O O . ARG A 1 141 ? 19.591 2.093 0.666 1.00 58.12 141 ARG A O 1
ATOM 1181 N N . PHE A 1 142 ? 18.274 3.724 1.490 1.00 61.88 142 PHE A N 1
ATOM 1182 C CA . PHE A 1 142 ? 17.216 3.657 0.488 1.00 61.88 142 PHE A CA 1
ATOM 1183 C C . PHE A 1 142 ? 16.928 5.044 -0.093 1.00 61.88 142 PHE A C 1
ATOM 1185 O O . PHE A 1 142 ? 16.634 5.993 0.635 1.00 61.88 142 PHE A O 1
ATOM 1192 N N . LYS A 1 143 ? 17.036 5.148 -1.421 1.00 77.44 143 LYS A N 1
ATOM 1193 C CA . LYS A 1 143 ? 16.824 6.383 -2.190 1.00 77.44 143 LYS A CA 1
ATOM 1194 C C . LYS A 1 143 ? 15.380 6.528 -2.679 1.00 77.44 143 LYS A C 1
ATOM 1196 O O . LYS A 1 143 ? 14.929 7.639 -2.930 1.00 77.44 143 LYS A O 1
ATOM 1201 N N . TRP A 1 144 ? 14.660 5.419 -2.792 1.00 81.75 144 TRP A N 1
ATOM 1202 C CA . TRP A 1 144 ? 13.321 5.357 -3.363 1.00 81.75 144 TRP A CA 1
ATOM 1203 C C . TRP A 1 144 ? 12.306 4.936 -2.314 1.00 81.75 144 TRP A C 1
ATOM 1205 O O . TRP A 1 144 ? 12.624 4.206 -1.376 1.00 81.75 144 TRP A O 1
ATOM 1215 N N . PHE A 1 145 ? 11.073 5.392 -2.476 1.00 84.69 145 PHE A N 1
ATOM 1216 C CA . PHE A 1 145 ? 9.950 4.959 -1.661 1.00 84.69 145 PHE A CA 1
ATOM 1217 C C . PHE A 1 145 ? 8.657 5.058 -2.461 1.00 84.69 145 PHE A C 1
ATOM 1219 O O . PHE A 1 145 ? 8.553 5.886 -3.362 1.00 84.69 145 PHE A O 1
ATOM 1226 N N . PHE A 1 146 ? 7.656 4.250 -2.123 1.00 83.56 146 PHE A N 1
ATOM 1227 C CA . PHE A 1 146 ? 6.292 4.511 -2.578 1.00 83.56 146 PHE A CA 1
ATOM 1228 C C . PHE A 1 146 ? 5.423 4.971 -1.420 1.00 83.56 146 PHE A C 1
ATOM 1230 O O . PHE A 1 146 ? 5.622 4.575 -0.273 1.00 83.56 146 PHE A O 1
ATOM 1237 N N . GLU A 1 147 ? 4.457 5.820 -1.727 1.00 83.94 147 GLU A N 1
ATOM 1238 C CA . GLU A 1 147 ? 3.487 6.374 -0.799 1.00 83.94 147 GLU A CA 1
ATOM 1239 C C . GLU A 1 147 ? 2.083 5.988 -1.243 1.00 83.94 147 GLU A C 1
ATOM 1241 O O . GLU A 1 147 ? 1.767 6.084 -2.424 1.00 83.94 147 GLU A O 1
ATOM 1246 N N . VAL A 1 148 ? 1.255 5.556 -0.296 1.00 87.19 148 VAL A N 1
ATOM 1247 C CA . VAL A 1 148 ? -0.156 5.226 -0.497 1.00 87.19 148 VAL A CA 1
ATOM 1248 C C . VAL A 1 148 ? -0.992 6.199 0.320 1.00 87.19 148 VAL A C 1
ATOM 1250 O O . VAL A 1 148 ? -0.925 6.187 1.552 1.00 87.19 148 VAL A O 1
ATOM 1253 N N . SER A 1 149 ? -1.804 7.004 -0.352 1.00 83.62 149 SER A N 1
ATOM 1254 C CA . SER A 1 149 ? -2.593 8.088 0.233 1.00 83.62 149 SER A CA 1
ATOM 1255 C C . SER A 1 149 ? -4.085 7.831 0.057 1.00 83.62 149 SER A C 1
ATOM 1257 O O . SER A 1 149 ? -4.527 7.425 -1.013 1.00 83.62 149 SER A O 1
ATOM 1259 N N . PHE A 1 150 ? -4.879 8.053 1.107 1.00 86.75 150 PHE A N 1
ATOM 1260 C CA . PHE A 1 150 ? -6.339 8.031 1.009 1.00 86.75 150 PHE A CA 1
ATOM 1261 C C . PHE A 1 150 ? -6.854 9.433 0.674 1.00 86.75 150 PHE A C 1
ATOM 1263 O O . PHE A 1 150 ? -6.787 10.337 1.508 1.00 86.75 150 PHE A O 1
ATOM 1270 N N . MET A 1 151 ? -7.381 9.603 -0.538 1.00 82.94 151 MET A N 1
ATOM 1271 C CA . MET A 1 151 ? -7.763 10.910 -1.086 1.00 82.94 151 MET A CA 1
ATOM 1272 C C . MET A 1 151 ? -9.199 11.313 -0.741 1.00 82.94 151 MET A C 1
ATOM 1274 O O . MET A 1 151 ? -9.539 12.491 -0.798 1.00 82.94 151 MET A O 1
ATOM 1278 N N . GLY A 1 152 ? -10.037 10.359 -0.326 1.00 84.88 152 GLY A N 1
ATOM 1279 C CA . GLY A 1 152 ? -11.439 10.599 0.011 1.00 84.88 152 GLY A CA 1
ATOM 1280 C C . GLY A 1 152 ? -12.393 9.781 -0.846 1.00 84.88 152 GLY A C 1
ATOM 1281 O O . GLY A 1 152 ? -12.089 8.641 -1.189 1.00 84.88 152 GLY A O 1
ATOM 1282 N N . VAL A 1 153 ? -13.569 10.336 -1.137 1.00 83.19 153 VAL A N 1
ATOM 1283 C CA . VAL A 1 153 ? -14.652 9.665 -1.871 1.00 83.19 153 VAL A CA 1
ATOM 1284 C C . VAL A 1 153 ? -15.053 10.523 -3.075 1.00 83.19 153 VAL A C 1
ATOM 1286 O O . VAL A 1 153 ? -15.263 11.722 -2.900 1.00 83.1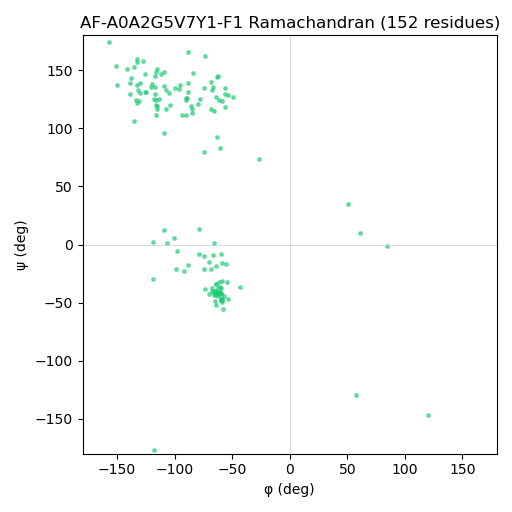9 153 VAL A O 1
ATOM 1289 N N . SER A 1 154 ? -15.144 9.912 -4.263 1.00 70.50 154 SER A N 1
ATOM 1290 C CA . SER A 1 154 ? -15.669 10.533 -5.504 1.00 70.50 154 SER A CA 1
ATOM 1291 C C . SER A 1 154 ? -17.184 10.697 -5.529 1.00 70.50 154 SER A C 1
ATOM 1293 O O . SER A 1 154 ? -17.900 9.795 -5.034 1.00 70.50 154 SER A O 1
#

Sequence (154 aa):
MEVGPVVQDIILRNCFNLLPFHYRRNNIQPPHSSFIRFTWTQGDQKRVEHYSYNMKLFLHNSPTAEEFYGFIQIWIATKREIGSSCSFELNDEEMGDSVLNLVRARNETTEQTERSVTIIKEDRKQYEIIVKEKETQTSERFKWFFEVSFMGVS

Nearest PDB structures (foldseek):
  2bfg-assembly2_H  TM=5.656E-01  e=2.930E+00  Geobacillus stearothermophilus
  6k4k-assembly2_B  TM=3.921E-01  e=9.763E-01  Legionella pneumophila subsp. pneumophila str. Philadelphia 1
  4m4w-assembly1_K  TM=2.819E-01  e=9.763E-01  Bacillus subtilis subsp. subtilis str. 168
  4gbs-assembly2_B  TM=4.590E-01  e=4.492E+00  Bacteroides fragilis NCTC 9343
  7w80-assembly1_B  TM=2.861E-01  e=4.226E+00  Mus musculus

InterPro domains:
  IPR021942 Protein of unknown function DUF3557 [PTHR31379] (58-143)

Mean predicted aligned error: 12.63 Å

pLDDT: mean 72.83, std 16.05, range [35.5, 94.38]

Secondary structure (DSSP, 8-state):
--HHHHHHHHHHHHHTTSS-HHHHHTTPPPSS--EEEEEEEETTEEEEEEEE--S----SSPPPHHHHHHHHHHHHHS---TT-EEEEEESSHHHHHHHHHHHHHHS-EEEE-SSEEEEE-TT-EEEEEEEEE----S--S--EEE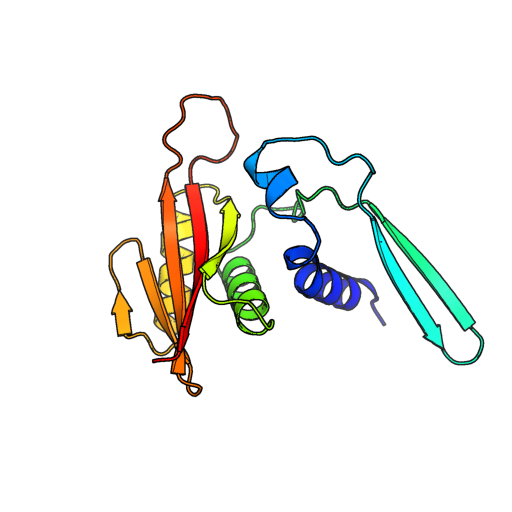EEEEEEE-

Radius of gyration: 17.19 Å; Cα contacts (8 Å, |Δi|>4): 207; chains: 1; bounding box: 41×40×46 Å

Foldseek 3Di:
DPVVVVVVVVCLLCLLVFDDPVCVVVVNDDPDQDWDWDWDDDPPDIDIDTHGDDNPPPPVDFDALVVVLVSLVSVVPDDDDAFDKDKDFDQDVVRQQSNVVVVVVPADWDDDDSFKTWGQDPQQWIKIKGKDAAPDPPDDNGGIMIMIGGHGGD

Organism: NCBI:txid1611254